Protein AF-A0A7C3V354-F1 (afdb_monomer_lite)

Structure (mmCIF, N/CA/C/O backbone):
data_AF-A0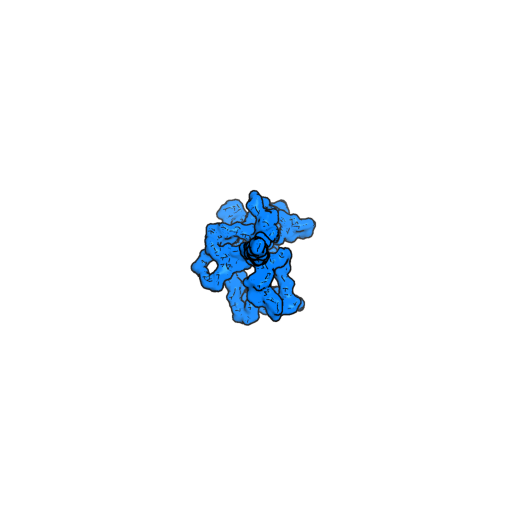A7C3V354-F1
#
_entry.id   AF-A0A7C3V354-F1
#
loop_
_atom_site.group_PDB
_atom_site.id
_atom_site.type_symbol
_atom_site.label_atom_id
_atom_site.label_alt_id
_atom_site.label_comp_id
_atom_site.label_asym_id
_atom_site.label_entity_id
_atom_site.label_seq_id
_atom_site.pdbx_PDB_ins_code
_atom_site.Cartn_x
_atom_site.Cartn_y
_atom_site.Cartn_z
_atom_site.occupancy
_atom_site.B_iso_or_equiv
_atom_site.auth_seq_id
_atom_site.auth_comp_id
_atom_site.auth_asym_id
_atom_site.auth_atom_id
_atom_site.pdbx_PDB_model_num
ATOM 1 N N . MET A 1 1 ? 8.180 73.349 -42.329 1.00 40.69 1 MET A N 1
ATOM 2 C CA . MET A 1 1 ? 9.130 72.293 -42.746 1.00 40.69 1 MET A CA 1
ATOM 3 C C . MET A 1 1 ? 9.026 71.166 -41.725 1.00 40.69 1 MET A C 1
ATOM 5 O O . MET A 1 1 ? 8.883 71.471 -40.549 1.00 40.69 1 MET A O 1
ATOM 9 N N . GLY A 1 2 ? 8.879 69.925 -42.190 1.00 39.25 2 GLY A N 1
ATOM 10 C CA . GLY A 1 2 ? 8.070 68.875 -41.553 1.00 39.25 2 GLY A CA 1
ATOM 11 C C . GLY A 1 2 ? 8.524 68.380 -40.175 1.00 39.25 2 GLY A C 1
ATOM 12 O O . GLY A 1 2 ? 9.705 68.149 -39.942 1.00 39.25 2 GLY A O 1
ATOM 13 N N . LYS A 1 3 ? 7.546 68.157 -39.286 1.00 36.78 3 LYS A N 1
ATOM 14 C CA . LYS A 1 3 ? 7.705 67.349 -38.073 1.00 36.78 3 LYS A CA 1
ATOM 15 C C . LYS A 1 3 ? 7.772 65.879 -38.491 1.00 36.78 3 LYS A C 1
ATOM 17 O O . LYS A 1 3 ? 6.787 65.343 -38.991 1.00 36.78 3 LYS A O 1
ATOM 22 N N . ILE A 1 4 ? 8.922 65.246 -38.296 1.00 42.59 4 ILE A N 1
ATOM 23 C CA . ILE A 1 4 ? 9.064 63.793 -38.401 1.00 42.59 4 ILE A CA 1
ATOM 24 C C . ILE A 1 4 ? 8.402 63.199 -37.156 1.00 42.59 4 ILE A C 1
ATOM 26 O O . ILE A 1 4 ? 8.841 63.434 -36.033 1.00 42.59 4 ILE A O 1
ATOM 30 N N . CYS A 1 5 ? 7.294 62.494 -37.362 1.00 35.91 5 CYS A N 1
ATOM 31 C CA . CYS A 1 5 ? 6.607 61.728 -36.333 1.00 35.91 5 CYS A CA 1
ATOM 32 C C . CYS A 1 5 ? 7.152 60.297 -36.403 1.00 35.91 5 CYS A C 1
ATOM 34 O O . CYS A 1 5 ? 6.797 59.544 -37.308 1.00 35.91 5 CYS A O 1
ATOM 36 N N . SER A 1 6 ? 8.061 59.941 -35.498 1.00 36.28 6 SER A N 1
ATOM 37 C CA . SER A 1 6 ? 8.527 58.560 -35.359 1.00 36.28 6 SER A CA 1
ATOM 38 C C . SER A 1 6 ? 7.485 57.765 -34.573 1.00 36.28 6 SER A C 1
ATOM 40 O O . SER A 1 6 ? 7.304 57.990 -33.379 1.00 36.28 6 SER A O 1
ATOM 42 N N . PHE A 1 7 ? 6.798 56.835 -35.236 1.00 37.34 7 PHE A N 1
ATOM 43 C CA . PHE A 1 7 ? 5.996 55.815 -34.563 1.00 37.34 7 PHE A CA 1
ATOM 44 C C . PHE A 1 7 ? 6.929 54.716 -34.046 1.00 37.34 7 PHE A C 1
ATOM 46 O O . PHE A 1 7 ? 7.479 53.942 -34.826 1.00 37.34 7 PHE A O 1
ATOM 53 N N . LEU A 1 8 ? 7.107 54.644 -32.727 1.00 35.47 8 LEU A N 1
ATOM 54 C CA . LEU A 1 8 ? 7.690 53.479 -32.068 1.00 35.47 8 LEU A CA 1
ATOM 55 C C . LEU A 1 8 ? 6.550 52.498 -31.767 1.00 35.47 8 LEU A C 1
ATOM 57 O O . LEU A 1 8 ? 5.798 52.683 -30.812 1.00 35.47 8 LEU A O 1
ATOM 61 N N . VAL A 1 9 ? 6.398 51.467 -32.597 1.00 38.16 9 VAL A N 1
ATOM 62 C CA . VAL A 1 9 ? 5.521 50.331 -32.286 1.00 38.16 9 VAL A CA 1
ATOM 63 C C . VAL A 1 9 ? 6.272 49.440 -31.303 1.00 38.16 9 VAL A C 1
ATOM 65 O O . VAL A 1 9 ? 7.092 48.612 -31.692 1.00 38.16 9 VAL A O 1
ATOM 68 N N . ILE A 1 10 ? 6.023 49.637 -30.010 1.00 45.84 10 ILE A N 1
ATOM 69 C CA . ILE A 1 10 ? 6.422 48.674 -28.985 1.00 45.84 10 ILE A CA 1
ATOM 70 C C . ILE A 1 10 ? 5.443 47.506 -29.113 1.00 45.84 10 ILE A C 1
ATOM 72 O O . ILE A 1 10 ? 4.297 47.601 -28.679 1.00 45.84 10 ILE A O 1
ATOM 76 N N . PHE A 1 11 ? 5.873 46.417 -29.753 1.00 37.75 11 PHE A N 1
ATOM 77 C CA . PHE A 1 11 ? 5.185 45.136 -29.618 1.00 37.75 11 PHE A CA 1
ATOM 78 C C . PHE A 1 11 ? 5.125 44.809 -28.120 1.00 37.75 11 PHE A C 1
ATOM 80 O O . PHE A 1 11 ? 6.189 44.712 -27.500 1.00 37.75 11 PHE A O 1
ATOM 87 N N . PRO A 1 12 ? 3.943 44.622 -27.505 1.00 47.06 12 PRO A N 1
ATOM 88 C CA . PRO A 1 12 ? 3.908 44.001 -26.203 1.00 47.06 12 PRO A CA 1
ATOM 89 C C . PRO A 1 12 ? 4.321 42.555 -26.448 1.00 47.06 12 PRO A C 1
ATOM 91 O O . PRO A 1 12 ? 3.553 41.742 -26.963 1.00 47.06 12 PRO A O 1
ATOM 94 N N . PHE A 1 13 ? 5.573 42.242 -26.133 1.00 40.34 13 PHE A N 1
ATOM 95 C CA . PHE A 1 13 ? 5.985 40.870 -25.917 1.00 40.34 13 PHE A CA 1
ATOM 96 C C . PHE A 1 13 ? 5.209 40.412 -24.680 1.00 40.34 13 PHE A C 1
ATOM 98 O O . PHE A 1 13 ? 5.629 40.628 -23.544 1.00 40.34 13 PHE A O 1
ATOM 105 N N . LEU A 1 14 ? 3.997 39.896 -24.900 1.00 43.47 14 LEU A N 1
ATOM 106 C CA . LEU A 1 14 ? 3.206 39.259 -23.866 1.00 43.47 14 LEU A CA 1
ATOM 107 C C . LEU A 1 14 ? 3.950 37.973 -23.522 1.00 43.47 14 LEU A C 1
ATOM 109 O O . LEU A 1 14 ? 3.778 36.936 -24.161 1.00 43.47 14 LEU A O 1
ATOM 113 N N . LEU A 1 15 ? 4.842 38.078 -22.544 1.00 40.81 15 LEU A N 1
ATOM 114 C CA . LEU A 1 15 ? 5.466 36.935 -21.915 1.00 40.81 15 LEU A CA 1
ATOM 115 C C . LEU A 1 15 ? 4.334 36.219 -21.171 1.00 40.81 15 LEU A C 1
ATOM 117 O O . LEU A 1 15 ? 3.986 36.566 -20.044 1.00 40.81 15 LEU A O 1
ATOM 121 N N . LEU A 1 16 ? 3.687 35.272 -21.855 1.00 36.34 16 LEU A N 1
ATOM 122 C CA . LEU A 1 16 ? 2.824 34.284 -21.229 1.00 36.34 16 LEU A CA 1
ATOM 123 C C . LEU A 1 16 ? 3.728 33.451 -20.326 1.00 36.34 16 LEU A C 1
ATOM 125 O O . LEU A 1 16 ? 4.280 32.430 -20.731 1.00 36.34 16 LEU A O 1
ATOM 129 N N . ILE A 1 17 ? 3.901 33.918 -19.092 1.00 44.84 17 ILE A N 1
ATOM 130 C CA . ILE A 1 17 ? 4.310 33.069 -17.986 1.00 44.84 17 ILE A CA 1
ATOM 131 C C . ILE A 1 17 ? 3.126 32.131 -17.782 1.00 44.84 17 ILE A C 1
ATOM 133 O O . ILE A 1 17 ? 2.209 32.411 -17.013 1.00 44.84 17 ILE A O 1
ATOM 137 N N . VAL A 1 18 ? 3.096 31.045 -18.552 1.00 44.34 18 VAL A N 1
ATOM 138 C CA . VAL A 1 18 ? 2.291 29.889 -18.191 1.00 44.34 18 VAL A CA 1
ATOM 139 C C . VAL A 1 18 ? 2.882 29.447 -16.858 1.00 44.34 18 VAL A C 1
ATOM 141 O O . VAL A 1 18 ? 4.074 29.121 -16.831 1.00 44.34 18 VAL A O 1
ATOM 144 N N . PRO A 1 19 ? 2.142 29.502 -15.736 1.00 41.38 19 PRO A N 1
ATOM 145 C CA . PRO A 1 19 ? 2.636 28.889 -14.523 1.00 41.38 19 PRO A CA 1
ATOM 146 C C . PRO A 1 19 ? 2.945 27.443 -14.893 1.00 41.38 19 PRO A C 1
ATOM 148 O O . PRO A 1 19 ? 2.063 26.706 -15.341 1.00 41.38 19 PRO A O 1
ATOM 151 N N . TYR A 1 20 ? 4.211 27.049 -14.758 1.00 41.56 20 TYR A N 1
ATOM 152 C CA . TYR A 1 20 ? 4.517 25.640 -14.617 1.00 41.56 20 TYR A CA 1
ATOM 153 C C . TYR A 1 20 ? 3.602 25.175 -13.489 1.00 41.56 20 TYR A C 1
ATOM 155 O O . TYR A 1 20 ? 3.721 25.662 -12.362 1.00 41.56 20 TYR A O 1
ATOM 163 N N . LEU A 1 21 ? 2.646 24.292 -13.789 1.00 39.94 21 LEU A N 1
ATOM 164 C CA . LEU A 1 21 ? 2.097 23.461 -12.739 1.00 39.94 21 LEU A CA 1
ATOM 165 C C . LEU A 1 21 ? 3.321 22.740 -12.168 1.00 39.94 21 LEU A C 1
ATOM 167 O O . LEU A 1 21 ? 3.807 21.776 -12.759 1.00 39.94 21 LEU A O 1
ATOM 171 N N . SER A 1 22 ? 3.840 23.253 -11.045 1.00 43.75 22 SER A N 1
ATOM 172 C CA . SER A 1 22 ? 4.527 22.458 -10.025 1.00 43.75 22 SER A CA 1
ATOM 173 C C . SER A 1 22 ? 3.892 21.085 -10.046 1.00 43.75 22 SER A C 1
ATOM 175 O O . SER A 1 22 ? 2.664 21.072 -10.070 1.00 43.75 22 SER A O 1
ATOM 177 N N . ALA A 1 23 ? 4.683 20.002 -10.072 1.00 48.44 23 ALA A N 1
ATOM 178 C CA . ALA A 1 23 ? 4.237 18.609 -9.972 1.00 48.44 23 ALA A CA 1
A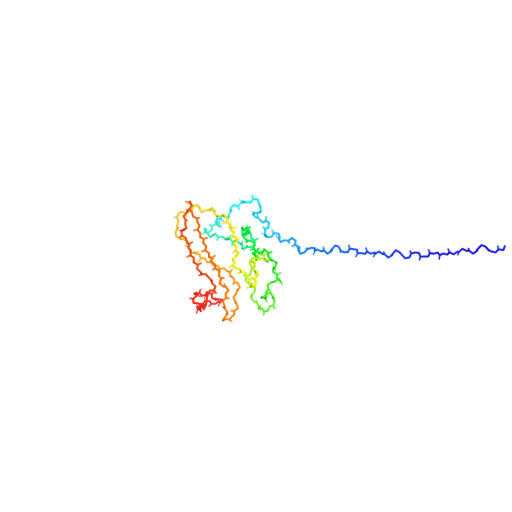TOM 179 C C . ALA A 1 23 ? 2.874 18.545 -9.268 1.00 48.44 23 ALA A C 1
ATOM 181 O O . ALA A 1 23 ? 2.782 18.766 -8.063 1.00 48.44 23 ALA A O 1
ATOM 182 N N . GLY A 1 24 ? 1.811 18.523 -10.090 1.00 53.81 24 GLY A N 1
ATOM 183 C CA . GLY A 1 24 ? 0.537 19.113 -9.665 1.00 53.81 24 GLY A CA 1
ATOM 184 C C . GLY A 1 24 ? -0.008 18.413 -8.439 1.00 53.81 24 GLY A C 1
ATOM 185 O O . GLY A 1 24 ? 0.272 17.234 -8.244 1.00 53.81 24 GLY A O 1
ATOM 186 N N . ASP A 1 25 ? -0.857 19.102 -7.692 1.00 70.88 25 ASP A N 1
ATOM 187 C CA . ASP A 1 25 ? -1.699 18.488 -6.674 1.00 70.88 25 ASP A CA 1
ATOM 188 C C . ASP A 1 25 ? -2.159 17.082 -7.093 1.00 70.88 25 ASP A C 1
ATOM 190 O O . ASP A 1 25 ? -2.589 16.875 -8.236 1.00 70.88 25 ASP A O 1
ATOM 194 N N . ILE A 1 26 ? -2.025 16.120 -6.179 1.00 87.81 26 ILE A N 1
ATOM 195 C CA . ILE A 1 26 ? -2.596 14.776 -6.277 1.00 87.81 26 ILE A CA 1
ATOM 196 C C . ILE A 1 26 ? -3.861 14.814 -5.416 1.00 87.81 26 ILE A C 1
ATOM 198 O O . ILE A 1 26 ? -3.770 14.608 -4.207 1.00 87.81 26 ILE A O 1
ATOM 202 N N . PRO A 1 27 ? -5.048 15.129 -5.972 1.00 88.81 27 PRO A N 1
ATOM 203 C CA . PRO A 1 27 ? -6.239 15.346 -5.150 1.00 88.81 27 PRO A CA 1
ATOM 204 C C . PRO A 1 27 ? -6.619 14.098 -4.347 1.00 88.81 27 PRO A C 1
ATOM 206 O O . PRO A 1 27 ? -7.091 14.216 -3.222 1.00 88.81 27 PRO A O 1
ATOM 209 N N . ALA A 1 28 ? -6.345 12.910 -4.897 1.00 89.94 28 ALA A N 1
ATOM 210 C CA . ALA A 1 28 ? -6.560 11.627 -4.234 1.00 89.94 28 ALA A CA 1
ATOM 211 C C . ALA A 1 28 ? -5.763 11.490 -2.922 1.00 89.94 28 ALA A C 1
ATOM 213 O O . ALA A 1 28 ? -6.312 11.026 -1.928 1.00 89.94 28 ALA A O 1
ATOM 214 N N . ALA A 1 29 ? -4.522 11.988 -2.881 1.00 91.94 29 ALA A N 1
ATOM 215 C CA . ALA A 1 29 ? -3.693 11.986 -1.674 1.00 91.94 29 ALA A CA 1
ATOM 216 C C . ALA A 1 29 ? -4.248 12.906 -0.572 1.00 91.94 29 ALA A C 1
ATOM 218 O O . ALA A 1 29 ? -3.966 12.721 0.609 1.00 91.94 29 ALA A O 1
ATOM 219 N N . LYS A 1 30 ? -5.065 13.902 -0.944 1.00 92.31 30 LYS A N 1
ATOM 220 C CA . LYS A 1 30 ? -5.666 14.855 -0.001 1.00 92.31 30 LYS A CA 1
ATOM 221 C C . LYS A 1 30 ? -6.947 14.334 0.659 1.00 92.31 30 LYS A C 1
ATOM 223 O O . LYS A 1 30 ? -7.457 14.992 1.558 1.00 92.31 30 LYS A O 1
ATOM 228 N N . PHE A 1 31 ? -7.472 13.178 0.243 1.00 93.00 31 PHE A N 1
ATOM 229 C CA . PHE A 1 31 ? -8.790 12.697 0.675 1.00 93.00 31 PHE A CA 1
ATOM 230 C C . PHE A 1 31 ? -8.912 12.503 2.198 1.00 93.00 31 PHE A C 1
ATOM 232 O O . PHE A 1 31 ? -9.968 12.794 2.751 1.00 93.00 31 PHE A O 1
ATOM 239 N N . ARG A 1 32 ? -7.833 12.077 2.871 1.00 92.88 32 ARG A N 1
ATOM 240 C CA . ARG A 1 32 ? -7.754 11.906 4.339 1.00 92.88 32 ARG A CA 1
ATOM 241 C C . ARG A 1 32 ? -6.677 12.776 4.991 1.00 92.88 32 ARG A C 1
ATOM 243 O O . ARG A 1 32 ? -6.051 12.403 5.988 1.00 92.88 32 ARG A O 1
ATOM 250 N N . MET A 1 33 ? -6.395 13.942 4.404 1.00 89.81 33 MET A N 1
ATOM 251 C CA . MET A 1 33 ? -5.291 14.784 4.875 1.00 89.81 33 MET A CA 1
ATOM 252 C C . MET A 1 33 ? -5.511 15.371 6.274 1.00 89.81 33 MET A C 1
ATOM 254 O O . MET A 1 33 ? -4.533 15.742 6.922 1.00 89.81 33 MET A O 1
ATOM 258 N N . ASN A 1 34 ? -6.754 15.417 6.769 1.00 91.88 34 ASN A N 1
ATOM 259 C CA . ASN A 1 34 ? -7.043 15.899 8.122 1.00 91.88 34 ASN A CA 1
ATOM 260 C C . ASN A 1 34 ? -6.916 14.787 9.176 1.00 91.88 34 ASN A C 1
ATOM 262 O O . ASN A 1 34 ? -7.160 15.027 10.356 1.00 91.88 34 ASN A O 1
ATOM 266 N N . GLY A 1 35 ? -6.493 13.583 8.776 1.00 89.69 35 GLY A N 1
ATOM 267 C CA . GLY A 1 35 ? -6.294 12.452 9.677 1.00 89.69 35 GLY A CA 1
ATOM 268 C C . GLY A 1 35 ? -7.551 11.648 9.963 1.00 89.69 35 GLY A C 1
ATOM 269 O O . GLY A 1 35 ? -7.619 10.973 10.985 1.00 89.69 35 GLY A O 1
ATOM 270 N N . GLU A 1 36 ? -8.521 11.692 9.059 1.00 95.62 36 GLU A N 1
ATOM 271 C CA . GLU A 1 36 ? -9.646 10.772 9.065 1.00 95.62 36 GLU A CA 1
ATOM 272 C C . GLU A 1 36 ? -9.140 9.325 8.888 1.00 95.62 36 GLU A C 1
ATOM 274 O O . GLU A 1 36 ? -8.333 9.072 7.990 1.00 95.62 36 GLU A O 1
ATOM 279 N N . PRO A 1 37 ? -9.592 8.353 9.702 1.00 97.06 37 PRO A N 1
ATOM 280 C CA . PRO A 1 37 ? -9.219 6.959 9.504 1.00 97.06 37 PRO A CA 1
ATOM 281 C C . PRO A 1 37 ? -9.908 6.368 8.264 1.00 97.06 37 PRO A C 1
ATOM 283 O O . PRO A 1 37 ? -10.953 6.837 7.798 1.00 97.06 37 PRO A O 1
ATOM 286 N N . VAL A 1 38 ? -9.348 5.286 7.727 1.00 97.38 38 VAL A N 1
ATOM 287 C CA . VAL A 1 38 ? -10.029 4.467 6.719 1.00 97.38 38 VAL A CA 1
ATOM 288 C C . VAL A 1 38 ? -11.151 3.686 7.394 1.00 97.38 38 VAL A C 1
ATOM 290 O O . VAL A 1 38 ? -10.917 2.961 8.357 1.00 97.38 38 VAL A O 1
ATOM 293 N N . VAL A 1 39 ? -12.362 3.799 6.857 1.00 96.44 39 VAL A N 1
ATOM 294 C CA . VAL A 1 39 ? -13.530 3.008 7.264 1.00 96.44 39 VAL A CA 1
ATOM 295 C C . VAL A 1 39 ? -13.843 1.954 6.204 1.00 96.44 39 VAL A C 1
ATOM 297 O O . VAL A 1 39 ? -13.4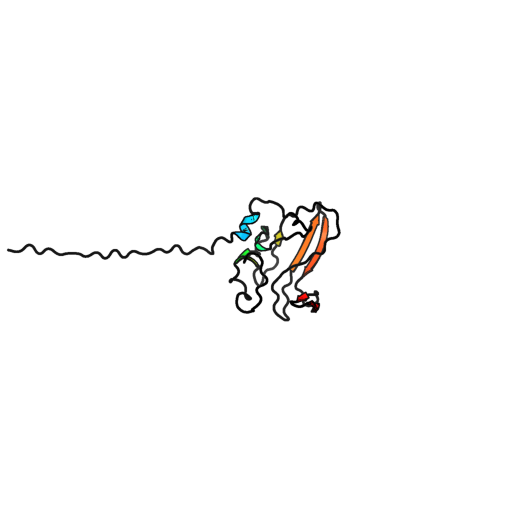83 2.115 5.034 1.00 96.44 39 VAL A O 1
ATOM 300 N N . ALA A 1 40 ? -14.518 0.881 6.608 1.00 96.06 40 ALA A N 1
ATOM 301 C CA . ALA A 1 40 ? -14.971 -0.152 5.684 1.00 96.06 40 ALA A CA 1
ATOM 302 C C . ALA A 1 40 ? -16.015 0.385 4.684 1.00 96.06 40 ALA A C 1
ATOM 304 O O . ALA A 1 40 ? -16.839 1.243 5.009 1.00 96.06 40 ALA A O 1
ATOM 305 N N . ALA A 1 41 ? -15.987 -0.150 3.465 1.00 93.94 41 ALA A N 1
ATOM 306 C CA . ALA A 1 41 ? -17.049 -0.008 2.479 1.00 93.94 41 ALA A CA 1
ATOM 307 C C . ALA A 1 41 ? -18.311 -0.790 2.916 1.00 93.94 41 ALA A C 1
ATOM 309 O O . ALA A 1 41 ? -18.241 -1.589 3.853 1.00 93.94 41 ALA A O 1
ATOM 310 N N . PRO A 1 42 ? -19.475 -0.601 2.257 1.00 94.12 42 PRO A N 1
ATOM 311 C CA . PRO A 1 42 ? -20.725 -1.260 2.658 1.00 94.12 42 PRO A CA 1
ATOM 312 C C . PRO A 1 42 ? -20.686 -2.796 2.688 1.00 94.12 42 PRO A C 1
ATOM 314 O O . PRO A 1 42 ? -21.517 -3.411 3.347 1.00 94.12 42 PRO A O 1
ATOM 317 N N . ASP A 1 43 ? -19.746 -3.417 1.976 1.00 94.06 43 ASP A N 1
ATOM 318 C CA . ASP A 1 43 ? -19.523 -4.866 1.949 1.00 94.06 43 ASP A CA 1
ATOM 319 C C . ASP A 1 43 ? -18.543 -5.360 3.035 1.00 94.06 43 ASP A C 1
ATOM 321 O O . ASP A 1 43 ? -18.243 -6.550 3.098 1.00 94.06 43 ASP A O 1
ATOM 325 N N . GLY A 1 44 ? -18.033 -4.458 3.880 1.00 93.25 44 GLY A N 1
ATOM 326 C CA . GLY A 1 44 ? -17.040 -4.744 4.915 1.00 93.25 44 GLY A CA 1
ATOM 327 C C . GLY A 1 44 ? -15.585 -4.670 4.435 1.00 93.25 44 GLY A C 1
ATOM 328 O O . GLY A 1 44 ? -14.670 -4.830 5.247 1.00 93.25 44 GLY A O 1
ATOM 329 N N . THR A 1 45 ? -15.334 -4.406 3.147 1.00 94.94 45 THR A N 1
ATOM 330 C CA . THR A 1 45 ? -13.971 -4.309 2.609 1.00 94.94 45 THR A CA 1
ATOM 331 C C . THR A 1 45 ? -13.308 -2.999 3.040 1.00 94.94 45 THR A C 1
ATOM 333 O O . THR A 1 45 ? -13.889 -1.923 2.921 1.00 94.94 45 THR A O 1
ATOM 336 N N . ILE A 1 46 ? -12.060 -3.060 3.511 1.00 96.44 46 ILE A N 1
ATOM 337 C CA . ILE A 1 46 ? -11.272 -1.882 3.903 1.00 96.44 46 ILE A CA 1
ATOM 338 C C . ILE A 1 46 ? -10.274 -1.567 2.786 1.00 96.44 46 ILE A C 1
ATOM 340 O O . ILE A 1 46 ? -9.380 -2.366 2.506 1.00 96.44 46 ILE A O 1
ATOM 344 N N . PHE A 1 47 ? -10.417 -0.397 2.160 1.00 95.38 47 PHE A N 1
ATOM 345 C CA . PHE A 1 47 ? -9.531 0.062 1.088 1.00 95.38 47 PHE A CA 1
ATOM 346 C C . PHE A 1 47 ? -8.570 1.138 1.594 1.00 95.38 47 PHE A C 1
ATOM 348 O O . PHE A 1 47 ? -8.938 2.305 1.732 1.00 95.38 47 PHE A O 1
ATOM 355 N N . CYS A 1 48 ? -7.325 0.737 1.843 1.00 96.25 48 CYS A N 1
ATOM 356 C CA . CYS A 1 48 ? -6.231 1.652 2.153 1.00 96.25 48 CYS A CA 1
ATOM 357 C C . CYS A 1 48 ? -5.521 2.054 0.856 1.00 96.25 48 CYS A C 1
ATOM 359 O O . CYS A 1 48 ? -4.668 1.317 0.361 1.00 96.25 48 CYS A O 1
ATOM 361 N N . GLU A 1 49 ? -5.891 3.201 0.292 1.00 95.50 49 GLU A N 1
ATOM 362 C CA . GLU A 1 49 ? -5.283 3.712 -0.939 1.00 95.50 49 GLU A CA 1
ATOM 363 C C . GLU A 1 49 ? -3.863 4.222 -0.660 1.00 95.50 49 GLU A C 1
ATOM 365 O O . GLU A 1 49 ? -3.643 4.997 0.272 1.00 95.50 49 GLU A O 1
ATOM 370 N N . GLY A 1 50 ? -2.890 3.767 -1.453 1.00 94.62 50 GLY A N 1
ATOM 371 C CA . GLY A 1 50 ? -1.467 3.967 -1.166 1.00 94.62 50 GLY A CA 1
ATOM 372 C C . GLY A 1 50 ? -1.077 5.440 -1.061 1.00 94.62 50 GLY A C 1
ATOM 373 O O . GLY A 1 50 ? -0.377 5.830 -0.133 1.00 94.62 50 GLY A O 1
ATOM 374 N N . GLU A 1 51 ? -1.577 6.273 -1.972 1.00 95.00 51 GLU A N 1
ATOM 375 C CA . GLU A 1 51 ? -1.295 7.709 -2.044 1.00 95.00 51 GLU A CA 1
ATOM 376 C C . GLU A 1 51 ? -1.798 8.518 -0.836 1.00 95.00 51 GLU A C 1
ATOM 378 O O . GLU A 1 51 ? -1.479 9.698 -0.731 1.00 95.00 51 GLU A O 1
ATOM 383 N N . GLU A 1 52 ? -2.574 7.918 0.069 1.00 96.06 52 GLU A N 1
ATOM 384 C CA . GLU A 1 52 ? -3.040 8.564 1.302 1.00 96.06 52 GLU A CA 1
ATOM 385 C C . GLU A 1 52 ? -2.196 8.224 2.533 1.00 96.06 52 GLU A C 1
ATOM 387 O O . GLU A 1 52 ? -2.420 8.790 3.606 1.00 96.06 52 GLU A O 1
ATOM 392 N N . PHE A 1 53 ? -1.240 7.298 2.417 1.00 96.50 53 PHE A N 1
ATOM 393 C CA . PHE A 1 53 ? -0.386 6.952 3.545 1.00 96.50 53 PHE A CA 1
ATOM 394 C C . PHE A 1 53 ? 0.477 8.151 3.950 1.00 96.50 53 PHE A C 1
ATOM 396 O O . PHE A 1 53 ? 1.107 8.822 3.130 1.00 96.50 53 PHE A O 1
ATOM 403 N N . LYS A 1 54 ? 0.551 8.385 5.257 1.00 95.81 54 LYS A N 1
ATOM 404 C CA . LYS A 1 54 ? 1.384 9.414 5.867 1.00 95.81 54 LYS A CA 1
ATOM 405 C C . LYS A 1 54 ? 2.801 8.892 6.017 1.00 95.81 54 LYS A C 1
ATOM 407 O O . LYS A 1 54 ? 3.039 7.891 6.687 1.00 95.81 54 LYS A O 1
ATOM 412 N N . VAL A 1 55 ? 3.756 9.582 5.415 1.00 95.62 55 VAL A N 1
ATOM 413 C CA . VAL A 1 55 ? 5.171 9.216 5.494 1.00 95.62 55 VAL A CA 1
ATOM 414 C C . VAL A 1 55 ? 5.696 9.543 6.892 1.00 95.62 55 VAL A C 1
ATOM 416 O O . VAL A 1 55 ? 5.693 10.702 7.300 1.00 95.62 55 VAL A O 1
ATOM 419 N N . VAL A 1 56 ? 6.153 8.526 7.627 1.00 96.19 56 VAL A N 1
ATOM 420 C CA . VAL A 1 56 ? 6.756 8.684 8.967 1.00 96.19 56 VAL A CA 1
ATOM 421 C C . VAL A 1 56 ? 8.279 8.565 8.929 1.00 96.19 56 VAL A C 1
ATOM 423 O O . VAL A 1 56 ? 8.965 9.146 9.766 1.00 96.19 56 VAL A O 1
ATOM 426 N N . LYS A 1 57 ? 8.821 7.859 7.928 1.00 95.94 57 LYS A N 1
ATOM 427 C CA . LYS A 1 57 ? 10.248 7.843 7.597 1.00 95.94 57 LYS A CA 1
ATOM 428 C C . LYS A 1 57 ? 10.416 8.152 6.103 1.00 95.94 57 LYS A C 1
ATOM 430 O O . LYS A 1 57 ? 9.818 7.429 5.304 1.00 95.94 57 LYS A O 1
ATOM 435 N N . PRO A 1 58 ? 11.204 9.176 5.715 1.00 93.94 58 PRO A N 1
ATOM 436 C CA . PRO A 1 58 ? 11.303 9.647 4.330 1.00 93.94 58 PRO A CA 1
ATOM 437 C C . PRO A 1 58 ? 11.622 8.548 3.313 1.00 93.94 58 PRO A C 1
ATOM 439 O O . PRO A 1 58 ? 12.303 7.579 3.642 1.00 93.94 58 PRO A O 1
ATOM 442 N N . GLY A 1 59 ? 11.137 8.714 2.082 1.00 93.25 59 GLY A N 1
ATOM 443 C CA . GLY A 1 59 ? 11.361 7.803 0.956 1.00 93.25 59 GLY A CA 1
ATOM 444 C C . GLY A 1 59 ? 10.073 7.578 0.173 1.00 93.25 59 GLY A C 1
ATOM 445 O O . GLY A 1 59 ? 10.010 7.916 -1.000 1.00 93.25 59 GLY A O 1
ATOM 446 N N . TRP A 1 60 ? 9.024 7.089 0.829 1.00 95.56 60 TRP A N 1
ATOM 447 C CA . TRP A 1 60 ? 7.700 7.007 0.225 1.00 95.56 60 TRP A CA 1
ATOM 448 C C . TRP A 1 60 ? 7.185 8.383 -0.212 1.00 95.56 60 TRP A C 1
ATOM 450 O O . TRP A 1 60 ? 7.338 9.369 0.507 1.00 95.56 60 TRP A O 1
ATOM 460 N N . GLU A 1 61 ? 6.534 8.431 -1.367 1.00 95.12 61 GLU A N 1
ATOM 461 C CA . GLU A 1 61 ? 5.927 9.632 -1.929 1.00 95.12 61 GLU A CA 1
ATOM 462 C C . GLU A 1 61 ? 4.660 9.259 -2.703 1.00 95.12 61 GLU A C 1
ATOM 464 O O . GLU A 1 61 ? 4.643 8.276 -3.450 1.00 95.12 61 GLU A O 1
ATOM 469 N N . ALA A 1 62 ? 3.594 10.042 -2.528 1.00 94.94 62 ALA A N 1
ATOM 470 C CA . ALA A 1 62 ? 2.418 9.947 -3.379 1.00 94.94 62 ALA A CA 1
ATOM 471 C C . ALA A 1 62 ? 2.764 10.457 -4.784 1.00 94.94 62 ALA A C 1
ATOM 473 O O . ALA A 1 62 ? 3.294 11.553 -4.937 1.00 94.94 62 ALA A O 1
ATOM 474 N N . LYS A 1 63 ? 2.431 9.685 -5.815 1.00 92.81 63 LYS A N 1
ATOM 475 C CA . LYS A 1 63 ? 2.757 9.979 -7.214 1.00 92.81 63 LYS A CA 1
ATOM 476 C C . LYS A 1 63 ? 1.534 9.839 -8.108 1.00 92.81 63 LYS A C 1
ATOM 478 O O . LYS A 1 63 ? 0.580 9.120 -7.792 1.00 92.81 63 LYS A O 1
ATOM 483 N N . LYS A 1 64 ? 1.555 10.523 -9.250 1.00 90.44 64 LYS A N 1
ATOM 484 C CA . LYS A 1 64 ? 0.486 10.436 -10.249 1.00 90.44 64 LYS A CA 1
ATOM 485 C C . LYS A 1 64 ? 0.680 9.244 -11.157 1.00 90.44 64 LYS A C 1
ATOM 487 O O . LYS A 1 64 ? 1.795 8.932 -11.568 1.00 90.44 64 LYS A O 1
ATOM 492 N N . TRP A 1 65 ? -0.432 8.659 -11.589 1.00 86.56 65 TRP A N 1
ATOM 493 C CA . TRP A 1 65 ? -0.417 7.794 -12.762 1.00 86.56 65 TRP A CA 1
ATOM 494 C C . TRP A 1 65 ? 0.253 8.511 -13.944 1.00 86.56 65 TRP A C 1
ATOM 496 O O . TRP A 1 65 ? -0.070 9.663 -14.236 1.00 86.56 65 TRP A O 1
ATOM 506 N N . GLY A 1 66 ? 1.187 7.826 -14.604 1.00 85.50 66 GLY A N 1
ATOM 507 C CA . GLY A 1 66 ? 2.076 8.426 -15.604 1.00 85.50 66 GLY A CA 1
ATOM 508 C C . GLY A 1 66 ? 3.524 8.522 -15.130 1.00 85.50 66 GLY A C 1
ATOM 509 O O . GLY A 1 66 ? 4.431 8.492 -15.952 1.00 85.50 66 GLY A O 1
ATOM 510 N N . GLU A 1 67 ? 3.749 8.593 -13.816 1.00 87.56 67 GLU A N 1
ATOM 511 C CA . GLU A 1 67 ? 5.094 8.673 -13.231 1.00 87.56 67 GLU A CA 1
ATOM 512 C C . GLU A 1 67 ? 5.690 7.309 -12.862 1.00 87.56 67 GLU A C 1
ATOM 514 O O . GLU A 1 67 ? 6.855 7.219 -12.467 1.00 87.56 67 GLU A O 1
ATOM 519 N N . ASN A 1 68 ? 4.884 6.253 -12.922 1.00 83.38 68 ASN A N 1
ATOM 520 C CA . ASN A 1 68 ? 5.326 4.879 -12.749 1.00 83.38 68 ASN A CA 1
ATOM 521 C C . ASN A 1 68 ? 5.773 4.267 -14.081 1.00 83.38 68 ASN A C 1
ATOM 523 O O . ASN A 1 68 ? 5.245 4.593 -15.142 1.00 83.38 68 ASN A O 1
ATOM 527 N N . TYR A 1 69 ? 6.692 3.303 -14.007 1.00 73.94 69 TYR A N 1
ATOM 528 C CA . TYR A 1 69 ? 7.258 2.622 -15.176 1.00 73.94 69 TYR A CA 1
ATOM 529 C C . TYR A 1 69 ? 6.201 1.922 -16.055 1.00 73.94 69 TYR A C 1
ATOM 531 O O . TYR A 1 69 ? 6.371 1.801 -17.270 1.00 73.94 69 TYR A O 1
ATOM 539 N N . TYR A 1 70 ? 5.094 1.467 -15.456 1.00 71.12 70 TYR A N 1
ATOM 540 C CA . TYR A 1 70 ? 4.046 0.730 -16.168 1.00 71.12 70 TYR A CA 1
ATOM 541 C C . TYR A 1 70 ? 2.956 1.603 -16.784 1.00 71.12 70 TYR A C 1
ATOM 543 O O . TYR A 1 70 ? 2.106 1.092 -17.521 1.00 71.12 70 TYR A O 1
ATOM 551 N N . ALA A 1 71 ? 2.969 2.913 -16.529 1.00 71.50 71 ALA A N 1
ATOM 552 C CA . ALA A 1 71 ? 2.055 3.814 -17.204 1.00 71.50 71 ALA A CA 1
ATOM 553 C C . ALA A 1 71 ? 2.331 3.773 -18.712 1.00 71.50 71 ALA A C 1
ATOM 555 O O . ALA A 1 71 ? 3.422 4.090 -19.172 1.00 71.50 71 ALA A O 1
ATOM 556 N N . ALA A 1 72 ? 1.324 3.351 -19.476 1.00 63.47 72 ALA A N 1
ATOM 557 C CA . ALA A 1 72 ? 1.347 3.238 -20.935 1.00 63.47 72 ALA A CA 1
ATOM 558 C C . ALA A 1 72 ? 2.247 2.144 -21.557 1.00 63.47 72 ALA A C 1
ATOM 560 O O . ALA A 1 72 ? 2.249 2.027 -22.781 1.00 63.47 72 ALA A O 1
ATOM 561 N N . THR A 1 73 ? 2.944 1.299 -20.782 1.00 57.53 73 THR A N 1
ATOM 562 C CA . THR A 1 73 ? 3.701 0.150 -21.339 1.00 57.53 73 THR A CA 1
ATOM 563 C C . THR A 1 73 ? 2.896 -1.150 -21.389 1.00 57.53 73 THR A C 1
ATOM 565 O O . THR A 1 73 ? 3.171 -2.010 -22.223 1.00 57.53 73 THR A O 1
ATOM 568 N N . PHE A 1 74 ? 1.851 -1.282 -20.565 1.00 53.59 74 PHE A N 1
ATOM 569 C CA . PHE A 1 74 ? 0.912 -2.405 -20.615 1.00 53.59 74 PHE A CA 1
ATOM 570 C C . PHE A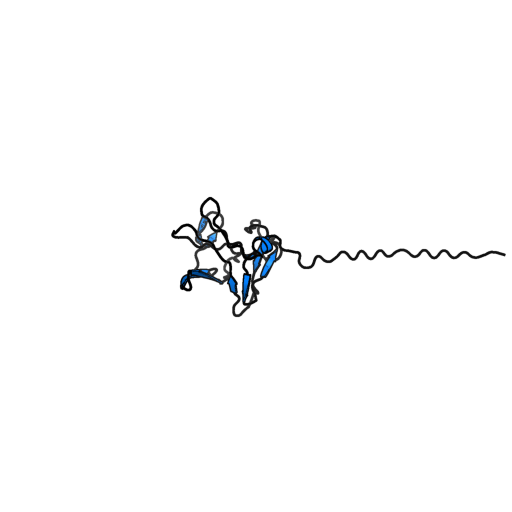 1 74 ? -0.520 -1.917 -20.838 1.00 53.59 74 PHE A C 1
ATOM 572 O O . PHE A 1 74 ? -0.947 -0.912 -20.273 1.00 53.59 74 PHE A O 1
ATOM 579 N N . ALA A 1 75 ? -1.302 -2.689 -21.601 1.00 53.84 75 ALA A N 1
ATOM 580 C CA . ALA A 1 75 ? -2.734 -2.453 -21.827 1.00 53.84 75 ALA A CA 1
ATOM 581 C C . ALA A 1 75 ? -3.589 -2.507 -20.540 1.00 53.84 75 ALA A C 1
ATOM 583 O O . ALA A 1 75 ? -4.774 -2.187 -20.571 1.00 53.84 75 ALA A O 1
ATOM 584 N N . ASN A 1 76 ? -2.994 -2.886 -19.404 1.00 57.84 76 ASN A N 1
ATOM 585 C CA . ASN A 1 76 ? -3.668 -3.069 -18.129 1.00 57.84 76 ASN A CA 1
ATOM 586 C C . ASN A 1 76 ? -3.068 -2.125 -17.079 1.00 57.84 76 ASN A C 1
ATOM 588 O O . ASN A 1 76 ? -2.075 -2.453 -16.435 1.00 57.84 76 ASN A O 1
ATOM 592 N N . THR A 1 77 ? -3.677 -0.953 -16.886 1.00 64.81 77 THR A N 1
ATOM 593 C CA . THR A 1 77 ? -3.412 -0.134 -15.694 1.00 64.81 77 THR A CA 1
ATOM 594 C C . THR A 1 77 ? -4.338 -0.588 -14.574 1.00 64.81 77 THR A C 1
ATOM 596 O O . THR A 1 77 ? -5.560 -0.530 -14.692 1.00 64.81 77 THR A O 1
ATOM 599 N N . PHE A 1 78 ? -3.744 -1.019 -13.468 1.00 72.44 78 PHE A N 1
ATOM 600 C CA . PHE A 1 78 ? -4.441 -1.514 -12.288 1.00 72.44 78 PHE A CA 1
ATOM 601 C C . PHE A 1 78 ? -4.282 -0.537 -11.111 1.00 72.44 78 PHE A C 1
ATOM 603 O O . PHE A 1 78 ? -3.978 -0.942 -9.998 1.00 72.44 78 PHE A O 1
ATOM 610 N N . ILE A 1 79 ? -4.479 0.758 -11.353 1.00 80.44 79 ILE A N 1
ATOM 611 C CA . ILE A 1 79 ? -4.372 1.811 -10.335 1.00 80.44 79 ILE A CA 1
ATOM 612 C C . ILE A 1 79 ? -5.760 2.419 -10.107 1.00 80.44 79 ILE A C 1
ATOM 614 O O . ILE A 1 79 ? -6.408 2.877 -11.051 1.00 80.44 79 ILE A O 1
ATOM 618 N N . SER A 1 80 ? -6.231 2.402 -8.861 1.00 81.44 80 SER A N 1
ATOM 619 C CA . SER A 1 80 ? -7.404 3.160 -8.418 1.00 81.44 80 SER A CA 1
ATOM 620 C C . SER A 1 80 ? -7.072 4.655 -8.411 1.00 81.44 80 SER A C 1
ATOM 622 O O . SER A 1 80 ? -5.938 5.054 -8.180 1.00 81.44 80 SER A O 1
ATOM 624 N N . ARG A 1 81 ? -8.052 5.507 -8.738 1.00 88.75 81 ARG A N 1
ATOM 625 C CA . ARG A 1 81 ? -7.975 6.981 -8.597 1.00 88.75 81 ARG A CA 1
ATOM 626 C C . ARG A 1 81 ? -6.808 7.700 -9.296 1.00 88.75 81 ARG A C 1
ATOM 628 O O . ARG A 1 81 ? -6.637 8.901 -9.107 1.00 88.75 81 ARG A O 1
ATOM 635 N N . LYS A 1 82 ? -6.073 7.005 -10.173 1.00 88.12 82 LYS A N 1
ATOM 636 C CA . LYS A 1 82 ? -4.925 7.528 -10.933 1.00 88.12 82 LYS A CA 1
ATOM 637 C C . LYS A 1 82 ? -3.793 8.074 -10.045 1.00 88.12 82 LYS A C 1
ATOM 639 O O . LYS A 1 82 ? -3.090 8.998 -10.457 1.00 88.12 82 LYS A O 1
ATOM 644 N N . ALA A 1 83 ? -3.596 7.499 -8.863 1.00 91.56 83 ALA A N 1
ATOM 645 C CA . ALA A 1 83 ? -2.498 7.837 -7.965 1.00 91.56 83 ALA A CA 1
ATOM 646 C C . ALA A 1 83 ? -1.979 6.585 -7.243 1.00 91.56 83 ALA A C 1
ATOM 648 O O . ALA A 1 83 ? -2.655 5.562 -7.205 1.00 91.56 83 ALA A O 1
ATOM 649 N N . PHE A 1 84 ? -0.744 6.642 -6.755 1.00 93.00 84 PHE A N 1
ATOM 650 C CA . PHE A 1 84 ? -0.098 5.543 -6.037 1.00 93.00 84 PHE A CA 1
ATOM 651 C C . PHE A 1 84 ? 0.943 6.087 -5.053 1.00 93.00 84 PHE A C 1
ATOM 653 O O . PHE A 1 84 ? 1.233 7.281 -5.064 1.00 93.00 84 PHE A O 1
ATOM 660 N N . ILE A 1 85 ? 1.534 5.217 -4.229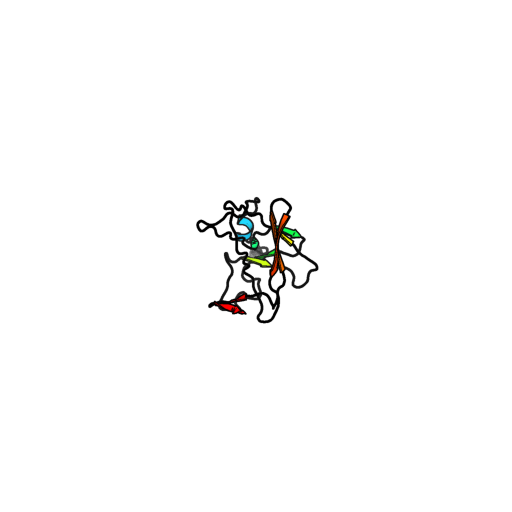 1.00 94.12 85 ILE A N 1
ATOM 661 C CA . ILE A 1 85 ? 2.719 5.545 -3.426 1.00 94.12 85 ILE A CA 1
ATOM 662 C C . ILE A 1 85 ? 3.933 4.779 -3.948 1.00 94.12 85 ILE A C 1
ATOM 664 O O . ILE A 1 85 ? 3.844 3.586 -4.239 1.00 94.12 85 ILE A O 1
ATOM 668 N N . GLY A 1 86 ? 5.055 5.472 -4.114 1.00 92.94 86 GLY A N 1
ATOM 669 C CA . GLY A 1 86 ? 6.313 4.900 -4.588 1.00 92.94 86 GLY A CA 1
ATOM 670 C C . GLY A 1 86 ? 7.469 5.262 -3.667 1.00 92.94 86 GLY A C 1
ATOM 671 O O . GLY A 1 86 ? 7.398 6.260 -2.961 1.00 92.94 86 GLY A O 1
ATOM 672 N N . ALA A 1 87 ? 8.522 4.451 -3.672 1.00 92.69 87 ALA A N 1
ATOM 673 C CA . ALA A 1 87 ? 9.771 4.714 -2.960 1.00 92.69 87 ALA A CA 1
ATOM 674 C C . ALA A 1 87 ? 10.943 4.787 -3.957 1.00 92.69 87 ALA A C 1
ATOM 676 O O . ALA A 1 87 ? 10.810 4.297 -5.085 1.00 92.69 87 ALA A O 1
ATOM 677 N N . PRO A 1 88 ? 12.089 5.375 -3.565 1.00 89.88 88 PRO A N 1
ATOM 678 C CA . PRO A 1 88 ? 13.328 5.294 -4.322 1.00 89.88 88 PRO A CA 1
ATOM 679 C C . PRO A 1 88 ? 13.708 3.847 -4.633 1.00 89.88 88 PRO A C 1
ATOM 681 O O . PRO A 1 88 ? 13.454 2.948 -3.835 1.00 89.88 88 PRO A O 1
ATOM 684 N N . GLU A 1 89 ? 14.389 3.647 -5.762 1.00 84.88 89 GLU A N 1
ATOM 685 C CA . GLU A 1 89 ? 14.921 2.338 -6.166 1.00 84.88 89 GLU A CA 1
ATOM 686 C C . GLU A 1 89 ? 15.821 1.723 -5.085 1.00 84.88 89 GLU A C 1
ATOM 688 O O . GLU A 1 89 ? 15.748 0.525 -4.829 1.00 84.88 89 GLU A O 1
ATOM 693 N N . ASN A 1 90 ? 16.626 2.561 -4.422 1.00 84.62 90 ASN A N 1
ATOM 694 C CA . ASN A 1 90 ? 17.502 2.171 -3.325 1.00 84.62 90 ASN A CA 1
ATOM 695 C C . ASN A 1 90 ? 17.273 3.096 -2.126 1.00 84.62 90 ASN A C 1
ATOM 697 O O . ASN A 1 90 ? 17.406 4.316 -2.238 1.00 84.62 90 ASN A O 1
ATOM 701 N N . CYS A 1 91 ? 16.962 2.518 -0.971 1.00 87.75 91 CYS A N 1
ATOM 702 C CA . CYS A 1 91 ? 16.976 3.203 0.318 1.00 87.75 91 CYS A CA 1
ATOM 703 C C . CYS A 1 91 ? 17.174 2.176 1.439 1.00 87.75 91 CYS A C 1
ATOM 705 O O . CYS A 1 91 ? 16.805 1.014 1.273 1.00 87.75 91 CYS A O 1
ATOM 707 N N . ASP A 1 92 ? 17.740 2.596 2.574 1.00 87.88 92 ASP A N 1
ATOM 708 C CA . ASP A 1 92 ? 17.946 1.691 3.713 1.00 87.88 92 ASP A CA 1
ATOM 709 C C . ASP A 1 92 ? 16.607 1.224 4.301 1.00 87.88 92 ASP A C 1
ATOM 711 O O . ASP A 1 92 ? 16.387 0.037 4.519 1.00 87.88 92 ASP A O 1
ATOM 715 N N . GLU A 1 93 ? 15.697 2.167 4.562 1.00 93.38 93 GLU A N 1
ATOM 716 C CA . GLU A 1 93 ? 14.319 1.893 4.972 1.00 93.38 93 GLU A CA 1
ATOM 717 C C . GLU A 1 93 ? 13.487 3.177 4.860 1.00 93.38 93 GLU A C 1
ATOM 719 O O . GLU A 1 93 ? 13.932 4.252 5.271 1.00 93.38 93 GLU A O 1
ATOM 724 N N . THR A 1 94 ? 12.249 3.035 4.390 1.00 95.62 94 THR A N 1
ATOM 725 C CA . THR A 1 94 ? 11.217 4.073 4.415 1.00 95.62 94 THR A CA 1
ATOM 726 C C . THR A 1 94 ? 9.907 3.499 4.951 1.00 95.62 94 THR A C 1
ATOM 728 O O . THR A 1 94 ? 9.604 2.318 4.764 1.00 95.62 94 THR A O 1
ATOM 731 N N . VAL A 1 95 ? 9.126 4.322 5.651 1.00 97.06 95 VAL A N 1
ATOM 732 C CA . VAL A 1 95 ? 7.920 3.884 6.360 1.00 97.06 95 VAL A CA 1
ATOM 733 C C . VAL A 1 95 ? 6.817 4.907 6.149 1.00 97.06 95 VAL A C 1
ATOM 735 O O . VAL A 1 95 ? 7.025 6.108 6.331 1.00 97.06 95 VAL A O 1
ATOM 738 N N . ALA A 1 96 ? 5.635 4.418 5.795 1.00 97.56 96 ALA A N 1
ATOM 739 C CA . ALA A 1 96 ? 4.416 5.202 5.738 1.00 97.56 96 ALA A CA 1
ATOM 740 C C . ALA A 1 96 ? 3.297 4.452 6.470 1.00 97.56 96 ALA A C 1
ATOM 742 O O . ALA A 1 96 ? 3.295 3.220 6.517 1.00 97.56 96 ALA A O 1
ATOM 743 N N . THR A 1 97 ? 2.368 5.189 7.070 1.00 97.44 97 THR A N 1
ATOM 744 C CA . THR A 1 97 ? 1.294 4.643 7.901 1.00 97.44 97 THR A CA 1
ATOM 745 C C . THR A 1 97 ? -0.056 5.211 7.493 1.00 97.44 97 THR A C 1
ATOM 747 O O . THR A 1 97 ? -0.158 6.309 6.948 1.00 97.44 97 THR A O 1
ATOM 750 N N . ILE A 1 98 ? -1.112 4.458 7.772 1.00 97.44 98 ILE A N 1
ATOM 751 C CA . ILE A 1 98 ? -2.485 4.933 7.659 1.00 97.44 98 ILE A CA 1
ATOM 752 C C . ILE A 1 98 ? -3.299 4.319 8.791 1.00 97.44 98 ILE A C 1
ATOM 754 O O . ILE A 1 98 ? -3.128 3.141 9.115 1.00 97.44 98 ILE A O 1
ATOM 758 N N . ASP A 1 99 ? -4.161 5.125 9.397 1.00 97.31 99 ASP A N 1
ATOM 759 C CA . ASP A 1 99 ? -5.034 4.669 10.470 1.00 97.31 99 ASP A CA 1
ATOM 760 C C . ASP A 1 99 ? -6.294 4.042 9.875 1.00 97.31 99 ASP A C 1
ATOM 762 O O . ASP A 1 99 ? -6.881 4.563 8.923 1.00 97.31 99 ASP A O 1
ATOM 766 N N . ILE A 1 100 ? -6.718 2.916 10.443 1.00 96.50 100 ILE A N 1
ATOM 767 C CA . ILE A 1 100 ? -7.921 2.192 10.032 1.00 96.50 100 ILE A CA 1
ATOM 768 C C . ILE A 1 100 ? -8.873 2.064 11.220 1.00 96.50 100 ILE A C 1
ATOM 770 O O . ILE A 1 100 ? -8.449 1.800 12.345 1.00 96.50 100 ILE A O 1
ATOM 774 N N . ASP A 1 101 ? -10.165 2.222 10.966 1.00 95.94 101 ASP A N 1
ATOM 775 C CA . ASP A 1 101 ? -11.226 2.046 11.949 1.00 95.94 101 ASP A CA 1
ATOM 776 C C . ASP A 1 101 ? -11.988 0.748 11.656 1.00 95.94 101 ASP A C 1
ATOM 778 O O . ASP A 1 101 ? -12.859 0.681 10.784 1.00 95.94 101 ASP A O 1
ATOM 782 N N . VAL A 1 102 ? -11.614 -0.313 12.371 1.00 92.50 102 VAL A N 1
ATOM 783 C CA . VAL A 1 102 ? -12.197 -1.651 12.221 1.00 92.50 102 VAL A CA 1
ATOM 784 C C . VAL A 1 102 ? -13.340 -1.807 13.221 1.00 92.50 102 VAL A C 1
ATOM 786 O O . VAL A 1 102 ? -13.101 -1.956 14.419 1.00 92.50 102 VAL A O 1
ATOM 789 N N . LYS A 1 103 ? -14.587 -1.774 12.736 1.00 89.44 103 LYS A N 1
ATOM 790 C CA . LYS A 1 103 ? -15.787 -1.910 13.584 1.00 89.44 103 LYS A CA 1
ATOM 791 C C . LYS A 1 103 ? -16.177 -3.353 13.869 1.00 89.44 103 LYS A C 1
ATOM 793 O O . LYS A 1 103 ? -16.632 -3.647 14.972 1.00 89.44 103 LYS A O 1
ATOM 798 N N . ASP A 1 104 ? -15.968 -4.240 12.904 1.00 89.62 104 ASP A N 1
ATOM 799 C CA . ASP A 1 104 ? -16.425 -5.620 12.997 1.00 89.62 104 ASP A CA 1
ATOM 800 C C . ASP A 1 104 ? -15.291 -6.540 13.472 1.00 89.62 104 ASP A C 1
ATOM 802 O O . ASP A 1 104 ? -14.256 -6.657 12.810 1.00 89.62 104 ASP A O 1
ATOM 806 N N . PRO A 1 105 ? -15.438 -7.225 14.620 1.00 89.44 105 PRO A N 1
ATOM 807 C CA . PRO A 1 105 ? -14.443 -8.187 15.068 1.00 89.44 105 PRO A CA 1
ATOM 808 C C . PRO A 1 105 ? -14.488 -9.435 14.176 1.00 89.44 105 PRO A C 1
ATOM 810 O O . PRO A 1 105 ? -15.334 -10.313 14.344 1.00 89.44 105 PRO A O 1
ATOM 813 N N . ALA A 1 106 ? -13.559 -9.526 13.225 1.00 91.19 106 ALA A N 1
ATOM 814 C CA . ALA A 1 106 ? -13.490 -10.615 12.257 1.00 91.19 106 ALA A CA 1
ATOM 815 C C . ALA A 1 106 ? -12.046 -10.980 11.880 1.00 91.19 106 ALA A C 1
ATOM 817 O O . ALA A 1 106 ? -11.074 -10.324 12.259 1.00 91.19 106 ALA A O 1
ATOM 818 N N . ARG A 1 107 ? -11.903 -12.061 11.105 1.00 94.06 107 ARG A N 1
ATOM 819 C CA . ARG A 1 107 ? -10.642 -12.404 10.439 1.00 94.06 107 ARG A CA 1
ATOM 820 C C . ARG A 1 107 ? -10.602 -11.735 9.071 1.00 94.06 107 ARG A C 1
ATOM 822 O O . ARG A 1 107 ? -11.446 -12.022 8.229 1.00 94.06 107 ARG A O 1
ATOM 829 N N . TYR A 1 108 ? -9.579 -10.923 8.845 1.00 95.00 108 TYR A N 1
ATOM 830 C CA . TYR A 1 108 ? -9.365 -10.221 7.583 1.00 95.00 108 TYR A CA 1
ATOM 831 C C . TYR A 1 108 ? -8.253 -10.883 6.768 1.00 95.00 108 TYR A C 1
ATOM 833 O O . TYR A 1 108 ? -7.242 -11.332 7.314 1.00 95.00 108 TYR A O 1
ATOM 841 N N . LEU A 1 109 ? -8.435 -10.924 5.449 1.00 94.94 109 LEU A N 1
ATOM 842 C CA . LEU A 1 109 ? -7.371 -11.240 4.503 1.00 94.94 109 LEU A CA 1
ATOM 843 C C . LEU A 1 109 ? -6.686 -9.934 4.093 1.00 94.94 109 LEU A C 1
ATOM 845 O O . LEU A 1 109 ? -7.328 -9.048 3.538 1.00 94.94 109 LEU A O 1
ATOM 849 N N . VAL A 1 110 ? -5.384 -9.824 4.356 1.00 95.69 110 VAL A N 1
ATOM 850 C CA . VAL A 1 110 ? -4.583 -8.669 3.936 1.00 95.69 110 VAL A CA 1
ATOM 851 C C . VAL A 1 110 ? -4.086 -8.917 2.516 1.00 95.69 110 VAL A C 1
ATOM 853 O O . VAL A 1 110 ? -3.397 -9.904 2.266 1.00 95.69 110 VAL A O 1
ATOM 856 N N . LEU A 1 111 ? -4.441 -8.025 1.594 1.00 93.81 111 LEU A N 1
ATOM 857 C CA . LEU A 1 111 ? -3.994 -8.041 0.204 1.00 93.81 111 LEU A CA 1
ATOM 858 C C . LEU A 1 111 ? -3.306 -6.719 -0.121 1.00 93.81 111 LEU A C 1
ATOM 860 O O . LEU A 1 111 ? -3.673 -5.676 0.415 1.00 93.81 111 LEU A O 1
ATOM 864 N N . VAL A 1 112 ? -2.337 -6.765 -1.032 1.00 93.12 112 VAL A N 1
ATOM 865 C CA . VAL A 1 112 ? -1.680 -5.564 -1.547 1.00 93.12 112 VAL A CA 1
ATOM 866 C C . VAL A 1 112 ? -1.727 -5.584 -3.059 1.00 93.12 112 VAL A C 1
ATOM 868 O O . VAL A 1 112 ? -1.329 -6.562 -3.695 1.00 93.12 112 VAL A O 1
ATOM 871 N N . ARG A 1 113 ? -2.192 -4.477 -3.631 1.00 90.38 113 ARG A N 1
ATOM 872 C CA . ARG A 1 113 ? -2.095 -4.206 -5.058 1.00 90.38 113 ARG A CA 1
ATOM 873 C C . ARG A 1 113 ? -0.845 -3.372 -5.292 1.00 90.38 113 ARG A C 1
ATOM 875 O O . ARG A 1 113 ? -0.745 -2.264 -4.784 1.00 90.38 113 ARG A O 1
ATOM 882 N N . TYR A 1 114 ? 0.104 -3.921 -6.031 1.00 88.88 114 TYR A N 1
ATOM 883 C CA . TYR A 1 114 ? 1.369 -3.261 -6.327 1.00 88.88 114 TYR A CA 1
ATOM 884 C C . TYR A 1 114 ? 1.815 -3.614 -7.738 1.00 88.88 114 TYR A C 1
ATOM 886 O O . TYR A 1 114 ? 1.363 -4.598 -8.330 1.00 88.88 114 TYR A O 1
ATOM 894 N N . GLU A 1 115 ? 2.703 -2.793 -8.275 1.00 85.00 115 GLU A N 1
ATOM 895 C CA . GLU A 1 115 ? 3.312 -3.048 -9.568 1.00 85.00 115 GLU A CA 1
ATOM 896 C C . GLU A 1 115 ? 4.516 -3.970 -9.402 1.00 85.00 115 GLU A C 1
ATOM 898 O O . GLU A 1 115 ? 5.382 -3.733 -8.563 1.00 85.00 115 GLU A O 1
ATOM 903 N N . ALA A 1 116 ? 4.568 -5.033 -10.203 1.00 82.44 116 ALA A N 1
ATOM 904 C CA . ALA A 1 116 ? 5.620 -6.037 -10.138 1.00 82.44 116 ALA A CA 1
ATOM 905 C C . ALA A 1 116 ? 6.193 -6.281 -11.533 1.00 82.44 116 ALA A C 1
ATOM 907 O O . ALA A 1 116 ? 5.470 -6.704 -12.439 1.00 82.44 116 ALA A O 1
ATOM 908 N N . ALA A 1 117 ? 7.501 -6.068 -11.701 1.00 79.19 117 ALA A N 1
ATOM 909 C CA . ALA A 1 117 ? 8.170 -6.443 -12.942 1.00 79.19 117 ALA A CA 1
ATOM 910 C C . ALA A 1 117 ? 8.259 -7.960 -13.060 1.00 79.19 117 ALA A C 1
ATOM 912 O O . ALA A 1 117 ? 8.581 -8.660 -12.096 1.00 79.19 117 ALA A O 1
ATOM 913 N N . TYR A 1 118 ? 7.995 -8.484 -14.257 1.00 75.69 118 TYR A N 1
ATOM 914 C CA . TYR A 1 118 ? 8.056 -9.920 -14.493 1.00 75.69 118 TYR A CA 1
ATOM 915 C C . TYR A 1 118 ? 9.449 -10.463 -14.138 1.00 75.69 118 TYR A C 1
ATOM 917 O O . TYR A 1 118 ? 10.447 -10.041 -14.713 1.00 75.69 118 TYR A O 1
ATOM 925 N N . ARG A 1 119 ? 9.495 -11.426 -13.204 1.00 78.62 119 ARG A N 1
ATOM 926 C CA . ARG A 1 119 ? 10.708 -12.071 -12.649 1.00 78.62 119 ARG A CA 1
ATOM 927 C C . ARG A 1 119 ? 11.607 -11.206 -11.755 1.00 78.62 119 ARG A C 1
ATOM 929 O O . ARG A 1 119 ? 12.639 -11.716 -11.323 1.00 78.62 119 ARG A O 1
ATOM 936 N N . PHE A 1 120 ? 11.202 -9.990 -11.406 1.00 83.50 120 PHE A N 1
ATOM 937 C CA . PHE A 1 120 ? 11.874 -9.197 -10.375 1.00 83.50 120 PHE A CA 1
ATOM 938 C C . PHE A 1 120 ? 11.122 -9.283 -9.047 1.00 83.50 120 PHE A C 1
ATOM 940 O O . PHE A 1 120 ? 10.020 -9.831 -8.959 1.00 83.50 120 PHE A O 1
ATOM 947 N N . GLU A 1 121 ? 11.750 -8.753 -8.007 1.00 87.81 121 GLU A N 1
ATOM 948 C CA . GLU A 1 121 ? 11.132 -8.537 -6.709 1.00 87.81 121 GLU A CA 1
ATOM 949 C C . GLU A 1 121 ? 11.038 -7.048 -6.401 1.00 87.81 121 GLU A C 1
ATOM 951 O O . GLU A 1 121 ? 11.872 -6.247 -6.815 1.00 87.81 121 GLU A O 1
ATOM 956 N N . THR A 1 122 ? 9.995 -6.689 -5.668 1.00 87.88 122 THR A N 1
ATOM 957 C CA . THR A 1 122 ? 9.763 -5.337 -5.161 1.00 87.88 122 THR A CA 1
ATOM 958 C C . THR A 1 122 ? 9.378 -5.513 -3.709 1.00 87.88 122 THR A C 1
ATOM 960 O O . THR A 1 122 ? 8.201 -5.502 -3.367 1.00 87.88 122 THR A O 1
ATOM 963 N N . GLN A 1 123 ? 10.364 -5.856 -2.880 1.00 91.69 123 GLN A N 1
ATOM 964 C CA . GLN A 1 123 ? 10.112 -6.300 -1.517 1.00 91.69 123 GLN A CA 1
ATOM 965 C C . GLN A 1 123 ? 9.692 -5.136 -0.616 1.00 91.69 123 GLN A C 1
ATOM 967 O O . GLN A 1 123 ? 10.350 -4.102 -0.572 1.00 91.69 123 GLN A O 1
ATOM 972 N N . PHE A 1 124 ? 8.620 -5.328 0.147 1.00 94.00 124 PHE A N 1
ATOM 973 C CA . PHE A 1 124 ? 8.186 -4.405 1.197 1.00 94.00 124 PHE A CA 1
ATOM 974 C C . PHE A 1 124 ? 7.428 -5.167 2.285 1.00 94.00 124 PHE A C 1
ATOM 976 O O . PHE A 1 124 ? 6.976 -6.296 2.084 1.00 94.00 124 PHE A O 1
ATOM 983 N N . ARG A 1 125 ? 7.296 -4.569 3.470 1.00 96.50 125 ARG A N 1
ATOM 984 C CA . ARG A 1 125 ? 6.603 -5.186 4.607 1.00 96.50 125 ARG A CA 1
ATOM 985 C C . ARG A 1 125 ? 5.298 -4.473 4.906 1.00 96.50 125 ARG A C 1
ATOM 987 O O . ARG A 1 125 ? 5.258 -3.251 4.959 1.00 96.50 125 ARG A O 1
ATOM 994 N N . VAL A 1 126 ? 4.255 -5.259 5.163 1.00 97.88 126 VAL A N 1
ATOM 995 C CA . VAL A 1 126 ? 2.999 -4.763 5.727 1.00 97.88 126 VAL A CA 1
ATOM 996 C C . VAL A 1 126 ? 2.907 -5.234 7.165 1.00 97.88 126 VAL A C 1
ATOM 998 O O . VAL A 1 126 ? 2.938 -6.438 7.439 1.00 97.88 126 VAL A O 1
ATOM 1001 N N . ARG A 1 127 ? 2.766 -4.265 8.065 1.00 98.00 127 ARG A N 1
ATOM 1002 C CA . ARG A 1 127 ? 2.599 -4.464 9.499 1.00 98.00 127 ARG A CA 1
ATOM 1003 C C . ARG A 1 127 ? 1.290 -3.830 9.947 1.00 98.00 127 ARG A C 1
ATOM 1005 O O . ARG A 1 127 ? 0.994 -2.710 9.549 1.00 98.00 127 ARG A O 1
ATOM 1012 N N . ILE A 1 128 ? 0.534 -4.539 10.780 1.00 97.69 128 ILE A N 1
ATOM 1013 C CA . ILE A 1 128 ? -0.670 -4.014 11.431 1.00 97.69 128 ILE A CA 1
ATOM 1014 C C . ILE A 1 128 ? -0.439 -4.048 12.933 1.00 97.69 128 ILE A C 1
ATOM 1016 O O 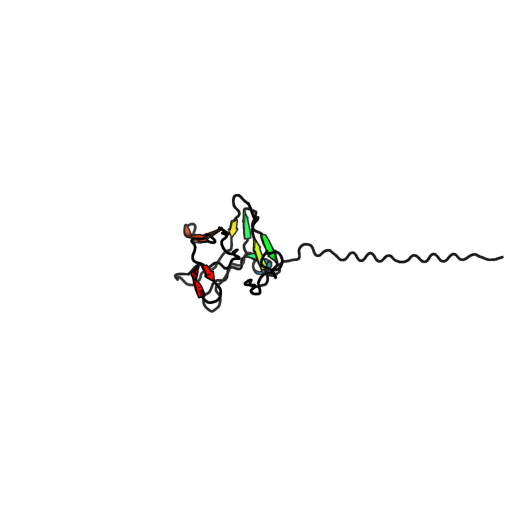. ILE A 1 128 ? -0.122 -5.099 13.501 1.00 97.69 128 ILE A O 1
ATOM 1020 N N . GLU A 1 129 ? -0.615 -2.891 13.558 1.00 97.31 129 GLU A N 1
ATOM 1021 C CA . GLU A 1 129 ? -0.559 -2.716 15.000 1.00 97.31 129 GLU A CA 1
ATOM 1022 C C . GLU A 1 129 ? -1.961 -2.432 15.547 1.00 97.31 129 GLU A C 1
ATOM 1024 O O . GLU A 1 129 ? -2.717 -1.651 14.975 1.00 97.31 129 GLU A O 1
ATOM 1029 N N . GLN A 1 130 ? -2.316 -3.085 16.651 1.00 94.44 130 GLN A N 1
ATOM 1030 C CA . GLN A 1 130 ? -3.564 -2.870 17.375 1.00 94.44 130 GLN A CA 1
ATOM 1031 C C . GLN A 1 130 ? -3.261 -2.780 18.869 1.00 94.44 130 GLN A C 1
ATOM 1033 O O . GLN A 1 130 ? -2.715 -3.715 19.456 1.00 94.44 130 GLN A O 1
ATOM 1038 N N . GLY A 1 131 ? -3.588 -1.642 19.488 1.00 92.44 131 GLY A N 1
ATOM 1039 C CA . GLY A 1 131 ? -3.379 -1.423 20.923 1.00 92.44 131 GLY A CA 1
ATOM 1040 C C . GLY A 1 131 ? -1.928 -1.632 21.379 1.00 92.44 131 GLY A C 1
ATOM 1041 O O . GLY A 1 131 ? -1.704 -2.273 22.406 1.00 92.44 131 GLY A O 1
ATOM 1042 N N . GLY A 1 132 ? -0.944 -1.169 20.598 1.00 94.50 132 GLY A N 1
ATOM 1043 C CA . GLY A 1 132 ? 0.480 -1.328 20.917 1.00 94.50 132 GLY A CA 1
ATOM 1044 C C . GLY A 1 132 ? 1.075 -2.697 20.569 1.00 94.50 132 GLY A C 1
ATOM 1045 O O . GLY A 1 132 ? 2.221 -2.975 20.921 1.00 94.50 132 GLY A O 1
ATOM 1046 N N . LYS A 1 133 ? 0.308 -3.596 19.936 1.00 96.44 133 LYS A N 1
ATOM 1047 C CA . LYS A 1 133 ? 0.751 -4.956 19.592 1.00 96.44 133 LYS A CA 1
ATOM 1048 C C . LYS A 1 133 ? 0.721 -5.185 18.092 1.00 96.44 133 LYS A C 1
ATOM 1050 O O . LYS A 1 133 ? -0.281 -4.917 17.437 1.00 96.44 133 LYS A O 1
ATOM 1055 N N . ILE A 1 134 ? 1.788 -5.776 17.564 1.00 97.62 134 ILE A N 1
ATOM 1056 C CA . ILE A 1 134 ? 1.839 -6.236 16.176 1.00 97.62 134 ILE A CA 1
ATOM 1057 C C . ILE A 1 134 ? 0.972 -7.491 16.049 1.00 97.62 134 ILE A C 1
ATOM 1059 O O . ILE A 1 134 ? 1.305 -8.539 16.602 1.00 97.62 134 ILE A O 1
ATOM 1063 N N . VAL A 1 135 ? -0.134 -7.385 15.317 1.00 95.94 135 VAL A N 1
ATOM 1064 C CA . VAL A 1 135 ? -1.078 -8.493 15.078 1.00 95.94 135 VAL A CA 1
ATOM 1065 C C . VAL A 1 135 ? -0.913 -9.119 13.692 1.00 95.94 135 VAL A C 1
ATOM 1067 O O . VAL A 1 135 ? -1.380 -10.229 13.446 1.00 95.94 135 VAL A O 1
ATOM 1070 N N . PHE A 1 136 ? -0.214 -8.431 12.789 1.00 97.56 136 PHE A N 1
ATOM 1071 C CA . PHE A 1 136 ? 0.138 -8.920 11.462 1.00 97.56 136 PHE A CA 1
ATOM 1072 C C . PHE A 1 136 ? 1.487 -8.338 11.046 1.00 97.56 136 PHE A C 1
ATOM 1074 O O . PHE A 1 136 ? 1.712 -7.140 11.203 1.00 97.56 136 PHE A O 1
ATOM 1081 N N . ASP A 1 137 ? 2.373 -9.172 10.502 1.00 97.81 137 ASP A N 1
ATOM 1082 C CA . ASP A 1 137 ? 3.648 -8.724 9.944 1.00 97.81 137 ASP A CA 1
ATOM 1083 C C . ASP A 1 137 ? 4.121 -9.686 8.846 1.00 97.81 137 ASP A C 1
ATOM 1085 O O . ASP A 1 137 ? 4.448 -10.852 9.112 1.00 97.81 137 ASP A O 1
ATOM 1089 N N . ARG A 1 138 ? 4.099 -9.230 7.590 1.00 97.06 138 ARG A N 1
ATOM 1090 C CA . ARG A 1 138 ? 4.414 -10.062 6.419 1.00 97.06 138 ARG A CA 1
ATOM 1091 C C . ARG A 1 138 ? 5.230 -9.306 5.376 1.00 97.06 138 ARG A C 1
ATOM 1093 O O . ARG A 1 138 ? 5.004 -8.125 5.125 1.00 97.06 138 ARG A O 1
ATOM 1100 N N . LEU A 1 139 ? 6.155 -10.038 4.755 1.00 96.25 139 LEU A N 1
ATOM 1101 C CA . LEU A 1 139 ? 6.884 -9.619 3.560 1.00 96.25 139 LEU A CA 1
ATOM 1102 C C . LEU A 1 139 ? 6.011 -9.850 2.322 1.00 96.25 139 LEU A C 1
ATOM 1104 O O . LEU A 1 139 ? 5.462 -10.941 2.156 1.00 96.25 139 LEU A O 1
ATOM 1108 N N . TYR A 1 140 ? 5.932 -8.836 1.470 1.00 94.06 140 TYR A N 1
ATOM 1109 C CA . TYR A 1 140 ? 5.291 -8.852 0.161 1.00 94.06 140 TYR A CA 1
ATOM 1110 C C . TYR A 1 140 ? 6.318 -8.548 -0.930 1.00 94.06 140 TYR A C 1
ATOM 1112 O O . TYR A 1 140 ? 7.405 -8.041 -0.654 1.00 94.06 140 TYR A O 1
ATOM 1120 N N . GLY A 1 141 ? 5.963 -8.861 -2.178 1.00 90.88 141 GLY A N 1
ATOM 1121 C CA . GLY A 1 141 ? 6.759 -8.516 -3.354 1.00 90.88 141 GLY A CA 1
ATOM 1122 C C . GLY A 1 141 ? 8.007 -9.369 -3.587 1.00 90.88 141 GLY A C 1
ATOM 1123 O O . GLY A 1 141 ? 8.689 -9.171 -4.591 1.00 90.88 141 GLY A O 1
ATOM 1124 N N . ALA A 1 142 ? 8.283 -10.356 -2.730 1.00 92.44 142 ALA A N 1
ATOM 1125 C CA . ALA A 1 142 ? 9.326 -11.345 -2.969 1.00 92.44 142 ALA A CA 1
ATOM 1126 C C . ALA A 1 142 ? 8.919 -12.325 -4.081 1.00 92.44 142 ALA A C 1
ATOM 1128 O O . ALA A 1 142 ? 7.734 -12.562 -4.359 1.00 92.44 142 ALA A O 1
ATOM 1129 N N . ARG A 1 143 ? 9.907 -12.966 -4.713 1.00 88.19 143 ARG A N 1
ATOM 1130 C CA . ARG A 1 143 ? 9.650 -13.961 -5.769 1.00 88.19 143 ARG A CA 1
ATOM 1131 C C . ARG A 1 143 ? 8.840 -15.161 -5.283 1.00 88.19 143 ARG A C 1
ATOM 1133 O O . ARG A 1 143 ? 8.013 -15.644 -6.043 1.00 88.19 143 ARG A O 1
ATOM 1140 N N . SER A 1 144 ? 9.051 -15.589 -4.041 1.00 89.31 144 SER A N 1
ATOM 1141 C CA . SER A 1 144 ? 8.351 -16.714 -3.410 1.00 89.31 144 SER A CA 1
ATOM 1142 C C . SER A 1 144 ? 6.967 -16.365 -2.856 1.00 89.31 144 SER A C 1
ATOM 1144 O O . SER A 1 144 ? 6.253 -17.265 -2.421 1.00 89.31 144 SER A O 1
ATOM 1146 N N . ASN A 1 145 ? 6.575 -15.084 -2.831 1.00 90.31 145 ASN A N 1
ATOM 1147 C CA . ASN A 1 145 ? 5.214 -14.716 -2.451 1.00 90.31 145 ASN A CA 1
ATOM 1148 C C . ASN A 1 145 ? 4.251 -15.057 -3.588 1.00 90.31 145 ASN A C 1
ATOM 1150 O O . ASN A 1 145 ? 4.504 -14.648 -4.726 1.00 90.31 145 ASN A O 1
ATOM 1154 N N . GLU A 1 146 ? 3.146 -15.730 -3.247 1.00 87.38 146 GLU A N 1
ATOM 1155 C CA . GLU A 1 146 ? 2.045 -16.006 -4.172 1.00 87.38 146 GLU A CA 1
ATOM 1156 C C . GLU A 1 146 ? 1.531 -14.699 -4.782 1.00 87.38 146 GLU A C 1
ATOM 1158 O O . GLU A 1 146 ? 1.201 -13.746 -4.066 1.00 87.38 146 GLU A O 1
ATOM 1163 N N . LYS A 1 147 ? 1.455 -14.652 -6.113 1.00 82.25 147 LYS A N 1
ATOM 1164 C CA . LYS A 1 147 ? 0.889 -13.516 -6.845 1.00 82.25 147 LYS A CA 1
ATOM 1165 C C . LYS A 1 147 ? -0.378 -13.961 -7.547 1.00 82.25 147 LYS A C 1
ATOM 1167 O O . LYS A 1 147 ? -0.373 -14.909 -8.329 1.00 82.25 147 LYS A O 1
ATOM 1172 N N . ILE A 1 148 ? -1.460 -13.237 -7.287 1.00 78.75 148 ILE A N 1
ATOM 1173 C CA . ILE A 1 148 ? -2.701 -13.374 -8.042 1.00 78.75 148 ILE A CA 1
ATOM 1174 C C . ILE A 1 148 ? -2.554 -12.489 -9.278 1.00 78.75 148 ILE A C 1
ATOM 1176 O O . ILE A 1 148 ? -2.633 -11.265 -9.180 1.00 78.75 148 ILE A O 1
ATOM 1180 N N . TRP A 1 149 ? -2.293 -13.099 -10.432 1.00 72.25 149 TRP A N 1
ATOM 1181 C CA . TRP A 1 149 ? -2.221 -12.371 -11.696 1.00 72.25 149 TRP A CA 1
ATOM 1182 C C . TRP A 1 149 ? -3.604 -12.187 -12.315 1.00 72.25 149 TRP A C 1
ATOM 1184 O O . TRP A 1 149 ? -4.575 -12.867 -11.962 1.00 72.25 149 TRP A O 1
ATOM 1194 N N . ALA A 1 150 ? -3.686 -11.262 -13.275 1.00 61.47 150 ALA A N 1
ATOM 1195 C CA . ALA A 1 150 ? -4.864 -11.131 -14.119 1.00 61.47 150 ALA A CA 1
ATOM 1196 C C . ALA A 1 150 ? -5.268 -12.512 -14.673 1.00 61.47 150 ALA A C 1
ATOM 1198 O O . ALA A 1 150 ? -4.412 -13.316 -15.047 1.00 61.47 150 ALA A O 1
ATOM 1199 N N . PHE A 1 151 ? -6.575 -12.781 -14.701 1.00 58.53 151 PHE A N 1
ATOM 1200 C CA . PHE A 1 151 ? -7.162 -14.047 -15.162 1.00 58.53 151 PHE A CA 1
ATOM 1201 C C . PHE A 1 151 ? -6.906 -15.278 -14.268 1.00 58.53 151 PHE A C 1
ATOM 1203 O O . PHE A 1 151 ? -7.104 -16.404 -14.712 1.00 58.53 151 PHE A O 1
ATOM 1210 N N . GLY A 1 152 ? -6.527 -15.088 -12.998 1.00 60.75 152 GLY A N 1
ATOM 1211 C CA . GLY A 1 152 ? -6.569 -16.151 -11.981 1.00 60.75 152 GLY A CA 1
ATOM 1212 C C . GLY A 1 152 ? -5.367 -17.100 -11.964 1.00 60.75 152 GLY A C 1
ATOM 1213 O O . GLY A 1 152 ? -5.384 -18.090 -11.231 1.00 60.75 152 GLY A O 1
ATOM 1214 N N . TYR A 1 153 ? -4.312 -16.805 -12.725 1.00 60.38 153 TYR A N 1
ATOM 1215 C CA . TYR A 1 153 ? -3.066 -17.566 -12.667 1.00 60.38 153 TYR A CA 1
ATOM 1216 C C . TYR A 1 153 ? -2.310 -17.271 -11.365 1.00 60.38 153 TYR A C 1
ATOM 1218 O O . TYR A 1 153 ? -2.106 -16.110 -11.002 1.00 60.38 153 TYR A O 1
ATOM 1226 N N . LYS A 1 154 ? -1.885 -18.335 -10.674 1.00 61.41 154 LYS A N 1
ATOM 1227 C CA . LYS A 1 154 ? -1.006 -18.263 -9.500 1.00 61.41 154 LYS A CA 1
ATOM 1228 C C . LYS A 1 154 ? 0.443 -18.420 -9.962 1.00 61.41 154 LYS A C 1
ATOM 1230 O O . LYS A 1 154 ? 0.759 -19.421 -10.605 1.00 61.41 154 LYS A O 1
ATOM 1235 N N . LEU A 1 155 ? 1.288 -17.435 -9.655 1.00 58.94 155 LEU A N 1
ATOM 1236 C CA . LEU A 1 155 ? 2.744 -17.475 -9.859 1.00 58.94 155 LEU A CA 1
ATOM 1237 C C . LEU A 1 155 ? 3.484 -17.338 -8.531 1.00 58.94 155 LEU A C 1
ATOM 1239 O O . LEU A 1 155 ? 2.961 -16.617 -7.645 1.00 58.94 155 LEU A O 1
#

Secondary structure (DSSP, 8-state):
----------------------S---GGGGTTTT-PPEE--TTS-----GGGPEEEEBTBEEEETTSSTTTTTSS----STTEEEE--SS-S--EEE--EE--S--PPPP-------TT----EEEEEEETTEEEEEEEES-TTS--B-GGG-B-

Radius of gyration: 24.38 Å; chains: 1; bounding box: 39×91×64 Å

Foldseek 3Di:
DDDDDDDDPPDPPPPPPPPPQDLDDLVVLVPCVVQDAFEADPVRHTDDAASVWAWPFPFKHKHFQVPDPCRPPDPDDPHPSRIHIDGDPDDPDTDTHGHHDRDDPDDDDDDDDDDADVPDFDWDWDWDDDPNDTPDIDIPRDPPDWDQDPPGDTD

Sequence (155 aa):
MGKICSFLVIFPFLLLIVPYLSAGDIPAAKFRMNGEPVVAAPDGTIFCEGEEFKVVKPGWEAKKWGENYYAATFANTFISRKAFIGAPENCDETVATIDIDVKDPARYLVLVRYEAAYRFETQFRVRIEQGGKIVFDRLYGARSNEKIWAFGYKL

pLDDT: mean 80.89, std 19.84, range [35.47, 98.0]